Protein AF-A0A2V7GHP7-F1 (afdb_monomer_lite)

Foldseek 3Di:
DPDPCPQQVVVVVVQVVCCVPPNNLVVLQVVLVDDAADPSCLSCLVVVNNVPPSLVVCPDPVNVVSDDPSSNVSSVVNNVVSPVVSPPPD

Sequence (90 aa):
YRTAGRETGYWASYFLRTVRRHGGVAAAKRLLETRGVSKGLLKLGEKNRLDLAMETLVLKPEYSALFTDEERAIAARRLDEVRRREVPAS

Radius of gyration: 13.1 Å; chains: 1; bounding box: 27×26×36 Å

pLDDT: mean 78.38, std 17.95, range [40.25, 97.5]

Secondary structure (DSSP, 8-state):
--SSHHHHTHHHHHHHHHHHHH-HHHHHHHHHHSSS--HHHHHHHHTT-GGG-HHHHHTSHHHHTTS-HHHHHHHHHHHHHHHHHHS---

Structure (mmCIF, N/CA/C/O backbone):
data_AF-A0A2V7GHP7-F1
#
_entry.id   AF-A0A2V7GHP7-F1
#
loop_
_atom_site.group_PDB
_atom_site.id
_atom_site.type_symbol
_at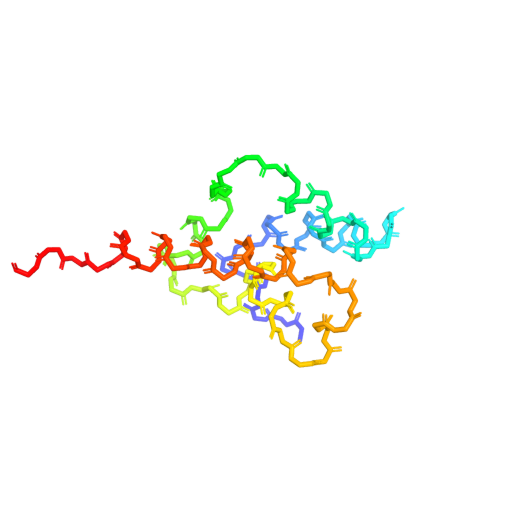om_site.label_atom_id
_atom_site.label_alt_id
_atom_site.label_comp_id
_atom_site.label_asym_id
_atom_site.label_entity_id
_atom_site.label_seq_id
_atom_site.pdbx_PDB_ins_code
_atom_site.Cartn_x
_atom_site.Cartn_y
_atom_site.Cartn_z
_atom_site.occupancy
_atom_site.B_iso_or_equiv
_atom_site.auth_seq_id
_atom_site.auth_comp_id
_atom_site.auth_asym_id
_atom_site.auth_atom_id
_atom_site.pdbx_PDB_model_num
ATOM 1 N N . TYR A 1 1 ? -14.954 5.919 -11.764 1.00 45.03 1 TYR A N 1
ATOM 2 C CA . TYR A 1 1 ? -13.811 6.709 -11.245 1.00 45.03 1 TYR A CA 1
ATOM 3 C C . TYR A 1 1 ? -14.189 7.880 -10.313 1.00 45.03 1 TYR A C 1
ATOM 5 O O . TYR A 1 1 ? -13.398 8.801 -10.163 1.00 45.03 1 TYR A O 1
ATOM 13 N N . ARG A 1 2 ? -15.346 7.864 -9.620 1.00 42.78 2 ARG A N 1
ATOM 14 C CA . ARG A 1 2 ? -15.792 8.998 -8.773 1.00 42.78 2 ARG A CA 1
ATOM 15 C C . ARG A 1 2 ? -15.990 8.686 -7.280 1.00 42.78 2 ARG A C 1
ATOM 17 O O . ARG A 1 2 ? -16.114 9.617 -6.497 1.00 42.78 2 ARG A O 1
ATOM 24 N N . THR A 1 3 ? -15.948 7.419 -6.866 1.00 42.56 3 THR A N 1
ATOM 25 C CA . THR A 1 3 ? -16.362 7.027 -5.502 1.00 42.56 3 THR A CA 1
ATOM 26 C C . THR A 1 3 ? -15.199 6.903 -4.505 1.00 42.56 3 THR A C 1
ATOM 28 O O . THR A 1 3 ? -15.378 7.170 -3.325 1.00 42.56 3 THR A O 1
ATOM 31 N N . ALA A 1 4 ? -13.973 6.603 -4.953 1.00 40.25 4 ALA A N 1
ATOM 32 C CA . ALA A 1 4 ? -12.805 6.485 -4.061 1.00 40.25 4 ALA A CA 1
ATOM 33 C C . ALA A 1 4 ? -12.192 7.842 -3.646 1.00 40.25 4 ALA A C 1
ATOM 35 O O . ALA A 1 4 ? -11.514 7.944 -2.628 1.00 40.25 4 ALA A O 1
ATOM 36 N N . GLY A 1 5 ? -12.439 8.907 -4.418 1.00 42.59 5 GLY A N 1
ATOM 37 C CA . GLY A 1 5 ? -11.854 10.229 -4.167 1.00 42.59 5 GLY A CA 1
ATOM 38 C C . GLY A 1 5 ? -12.515 11.008 -3.028 1.00 42.59 5 GLY A C 1
ATOM 39 O O . GLY A 1 5 ? -11.885 11.893 -2.461 1.00 42.59 5 GLY A O 1
ATOM 40 N N . ARG A 1 6 ? -13.766 10.694 -2.669 1.00 42.78 6 ARG A N 1
ATOM 41 C CA . ARG A 1 6 ? -14.534 11.510 -1.715 1.00 42.78 6 ARG A CA 1
ATOM 42 C C . ARG A 1 6 ? -14.358 11.077 -0.259 1.00 42.78 6 ARG A C 1
ATOM 44 O O . ARG A 1 6 ? -14.522 11.900 0.630 1.00 42.78 6 ARG A O 1
ATOM 51 N N . GLU A 1 7 ? -13.944 9.834 -0.016 1.00 48.94 7 GLU A N 1
ATOM 52 C CA . GLU A 1 7 ? -13.796 9.317 1.352 1.00 48.94 7 GLU A CA 1
ATOM 53 C C . GLU A 1 7 ? -12.359 9.374 1.887 1.00 48.94 7 GLU A C 1
ATOM 55 O O . GLU A 1 7 ? -12.173 9.416 3.102 1.00 48.94 7 GLU A O 1
ATOM 60 N N . THR A 1 8 ? -11.331 9.476 1.031 1.00 54.12 8 THR A N 1
ATOM 61 C CA . THR A 1 8 ? -9.919 9.627 1.462 1.00 54.12 8 THR A CA 1
ATOM 62 C C . THR A 1 8 ? -9.060 10.555 0.594 1.00 54.12 8 THR A C 1
ATOM 64 O O . THR A 1 8 ? -7.842 10.544 0.760 1.00 54.12 8 THR A O 1
ATOM 6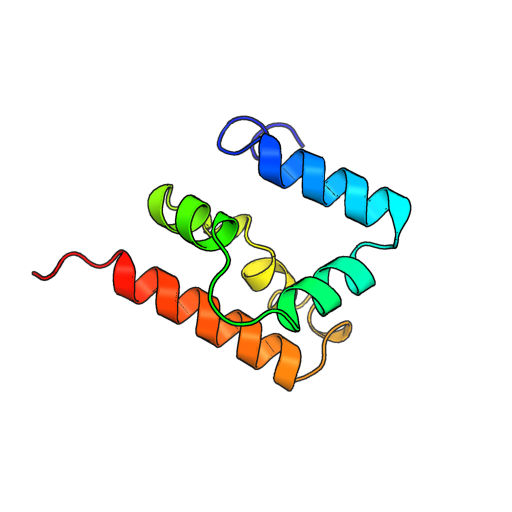7 N N . GLY A 1 9 ? -9.665 11.367 -0.288 1.00 48.62 9 GLY A N 1
ATOM 68 C CA . GLY A 1 9 ? -9.108 12.067 -1.470 1.00 48.62 9 GLY A CA 1
ATOM 69 C C . GLY A 1 9 ? -7.655 12.566 -1.502 1.00 48.62 9 GLY A C 1
ATOM 70 O O . GLY A 1 9 ? -7.084 12.700 -2.584 1.00 48.62 9 GLY A O 1
ATOM 71 N N . TYR A 1 10 ? -7.009 12.771 -0.362 1.00 49.16 10 TYR A N 1
ATOM 72 C CA . TYR A 1 10 ? -5.576 13.023 -0.249 1.00 49.16 10 TYR A CA 1
ATOM 73 C C . TYR A 1 10 ? -4.708 11.826 -0.685 1.00 49.16 10 TYR A C 1
ATOM 75 O O . TYR A 1 10 ? -3.759 11.990 -1.450 1.00 49.16 10 TYR A O 1
ATOM 83 N N . TRP A 1 11 ? -5.046 10.603 -0.262 1.00 54.47 11 TRP A N 1
ATOM 84 C CA . TRP A 1 11 ? -4.225 9.424 -0.572 1.00 54.47 11 TRP A CA 1
ATOM 85 C C . TRP A 1 11 ? -4.371 8.971 -2.025 1.00 54.47 11 TRP A C 1
ATOM 87 O O . TRP A 1 11 ? -3.372 8.668 -2.672 1.00 54.47 11 TRP A O 1
ATOM 97 N N . ALA A 1 12 ? -5.588 9.013 -2.575 1.00 54.81 12 ALA A N 1
ATOM 98 C CA . ALA A 1 12 ? -5.833 8.683 -3.978 1.00 54.81 12 ALA A CA 1
ATOM 99 C C . ALA A 1 12 ? -5.140 9.672 -4.934 1.00 54.81 12 ALA A C 1
ATOM 101 O O . ALA A 1 12 ? -4.553 9.255 -5.929 1.00 54.81 12 ALA A O 1
ATOM 102 N N . SER A 1 13 ? -5.153 10.975 -4.629 1.00 55.53 13 SER A N 1
ATOM 103 C CA . SER A 1 13 ? -4.484 11.995 -5.451 1.00 55.53 13 SER A CA 1
ATOM 104 C C . SER A 1 13 ? -2.958 11.927 -5.345 1.00 55.53 13 SER A C 1
ATOM 106 O O . SER A 1 13 ? -2.275 11.991 -6.370 1.00 55.53 13 SER A O 1
ATOM 108 N N . TYR A 1 14 ? -2.408 11.716 -4.143 1.00 57.69 14 TYR A N 1
ATOM 109 C CA . TYR A 1 14 ? -0.974 11.487 -3.951 1.00 57.69 14 TYR A CA 1
ATOM 110 C C . TYR A 1 14 ? -0.501 10.220 -4.681 1.00 57.69 14 TYR A C 1
ATOM 112 O O . TYR A 1 14 ? 0.520 10.239 -5.376 1.00 57.69 14 TYR A O 1
ATOM 120 N N . PHE A 1 15 ? -1.278 9.141 -4.590 1.00 60.88 15 PHE A N 1
ATOM 121 C CA . PHE A 1 15 ? -1.011 7.882 -5.277 1.00 60.88 15 PHE A CA 1
ATOM 122 C C . PHE A 1 15 ? -1.052 8.041 -6.801 1.00 60.88 15 PHE A C 1
ATOM 124 O O . PHE A 1 15 ? -0.058 7.754 -7.466 1.00 60.88 15 PHE A O 1
ATOM 131 N N . LEU A 1 16 ? -2.136 8.594 -7.359 1.00 58.38 16 LEU A N 1
ATOM 132 C CA . LEU A 1 16 ? -2.274 8.838 -8.801 1.00 58.38 16 LEU A CA 1
ATOM 133 C C . LEU A 1 16 ? -1.160 9.741 -9.344 1.00 58.38 16 LEU A C 1
ATOM 135 O O . LEU A 1 16 ? -0.649 9.509 -10.440 1.00 58.38 16 LEU A O 1
ATOM 139 N N . ARG A 1 17 ? -0.733 10.744 -8.570 1.00 60.62 17 ARG A N 1
ATOM 140 C CA . ARG A 1 17 ? 0.401 11.608 -8.926 1.00 60.62 17 ARG A CA 1
ATOM 141 C C . ARG A 1 17 ? 1.727 10.845 -8.945 1.00 60.62 17 ARG A C 1
ATOM 143 O O . ARG A 1 17 ? 2.561 11.106 -9.805 1.00 60.62 17 ARG A O 1
ATOM 150 N N . THR A 1 18 ? 1.926 9.908 -8.022 1.00 55.62 18 THR A N 1
ATOM 151 C CA . THR A 1 18 ? 3.165 9.117 -7.934 1.00 55.62 18 THR A CA 1
ATOM 152 C C . THR A 1 18 ? 3.231 8.070 -9.047 1.00 55.62 18 THR A C 1
ATOM 154 O O . THR A 1 18 ? 4.263 7.949 -9.701 1.00 55.62 18 THR A O 1
ATOM 157 N N . VAL A 1 19 ? 2.105 7.413 -9.348 1.00 57.66 19 VAL A N 1
ATOM 158 C CA . VAL A 1 19 ? 1.941 6.511 -10.501 1.00 57.66 19 VAL A CA 1
ATOM 159 C C . VAL A 1 19 ? 2.271 7.232 -11.810 1.00 57.66 19 VAL A C 1
ATOM 161 O O . VAL A 1 19 ? 3.024 6.703 -12.621 1.00 57.66 19 VAL A O 1
ATOM 164 N N . ARG A 1 20 ? 1.764 8.461 -11.991 1.00 56.19 20 ARG A N 1
ATOM 165 C CA . ARG A 1 20 ? 2.016 9.283 -13.188 1.00 56.19 20 ARG A CA 1
ATOM 166 C C . ARG A 1 20 ? 3.464 9.758 -13.330 1.00 56.19 20 ARG A C 1
ATOM 168 O O . ARG A 1 20 ? 3.893 10.006 -14.447 1.00 56.19 20 ARG A O 1
ATOM 175 N N . ARG A 1 21 ? 4.195 9.925 -12.223 1.00 52.38 21 ARG A N 1
ATOM 176 C CA . ARG A 1 21 ? 5.553 10.497 -12.224 1.00 52.38 21 ARG A CA 1
ATOM 177 C C . ARG A 1 21 ? 6.666 9.446 -12.270 1.00 52.38 21 ARG A C 1
ATOM 179 O O . ARG A 1 21 ? 7.728 9.748 -12.795 1.00 52.38 21 ARG A O 1
ATOM 186 N N . HIS A 1 22 ? 6.435 8.250 -11.720 1.00 51.81 22 HIS A N 1
ATOM 187 C CA . HIS A 1 22 ? 7.476 7.223 -11.521 1.00 51.81 22 HIS A CA 1
ATOM 188 C C . HIS A 1 22 ? 7.080 5.808 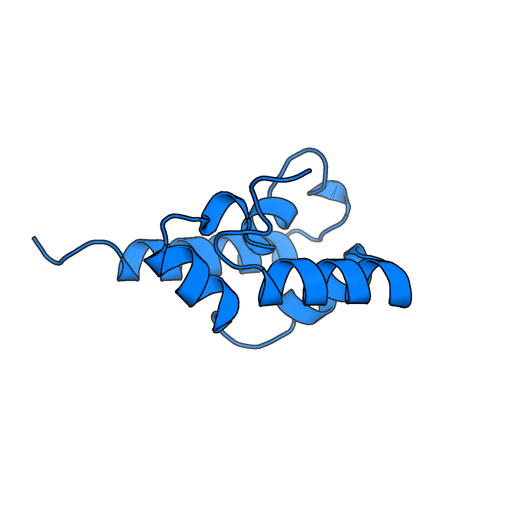-11.977 1.00 51.81 22 HIS A C 1
ATOM 190 O O . HIS A 1 22 ? 7.883 4.888 -11.855 1.00 51.81 22 HIS A O 1
ATOM 196 N N . GLY A 1 23 ? 5.854 5.613 -12.474 1.00 68.81 23 GLY A N 1
ATOM 197 C CA . GLY A 1 23 ? 5.282 4.289 -12.727 1.00 68.81 23 GLY A CA 1
ATOM 198 C C . GLY A 1 23 ? 4.712 3.673 -11.444 1.00 68.81 23 GLY A C 1
ATOM 199 O O . GLY A 1 23 ? 5.373 3.602 -10.407 1.00 68.81 23 GLY A O 1
ATOM 200 N N . GLY A 1 24 ? 3.449 3.241 -11.485 1.00 75.38 24 GLY A N 1
ATOM 201 C CA . GLY A 1 24 ? 2.708 2.817 -10.287 1.00 75.38 24 GLY A CA 1
ATOM 202 C C . GLY A 1 24 ? 3.325 1.648 -9.522 1.00 75.38 24 GLY A C 1
ATOM 203 O O . GLY A 1 24 ? 3.246 1.616 -8.296 1.00 75.38 24 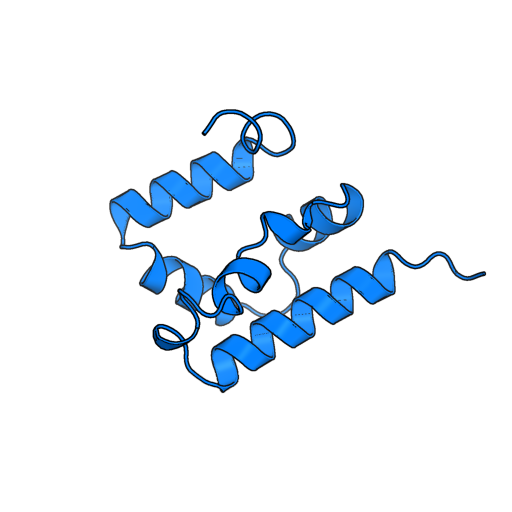GLY A O 1
ATOM 204 N N . VAL A 1 25 ? 4.000 0.743 -10.231 1.00 82.00 25 VAL A N 1
ATOM 205 C CA . VAL A 1 25 ? 4.650 -0.434 -9.642 1.00 82.00 25 VAL A CA 1
ATOM 206 C C . VAL A 1 25 ? 5.859 -0.034 -8.797 1.00 82.00 25 VAL A C 1
ATOM 208 O O . VAL A 1 25 ? 5.944 -0.427 -7.639 1.00 82.00 25 VAL A O 1
ATOM 211 N N . ALA A 1 26 ? 6.760 0.806 -9.315 1.00 84.31 26 ALA A N 1
ATOM 212 C CA . ALA A 1 26 ? 7.952 1.234 -8.577 1.00 84.31 26 ALA A CA 1
ATOM 213 C C . ALA A 1 26 ? 7.591 1.987 -7.283 1.00 84.31 26 ALA A C 1
ATOM 215 O O . ALA A 1 26 ? 8.237 1.821 -6.249 1.00 84.31 26 ALA A O 1
ATOM 216 N N . ALA A 1 27 ? 6.521 2.784 -7.323 1.00 81.81 27 ALA A N 1
ATOM 217 C CA . ALA A 1 27 ? 5.989 3.459 -6.145 1.00 81.81 27 ALA A CA 1
ATOM 218 C C . ALA A 1 27 ? 5.445 2.474 -5.097 1.00 81.81 27 ALA A C 1
ATOM 220 O O . ALA A 1 27 ? 5.697 2.646 -3.905 1.00 81.81 27 ALA A O 1
ATOM 221 N N . ALA A 1 28 ? 4.717 1.446 -5.542 1.00 85.06 28 ALA A N 1
ATOM 222 C CA . ALA A 1 28 ? 4.194 0.398 -4.674 1.00 85.06 28 ALA A CA 1
ATOM 223 C C . ALA A 1 28 ? 5.326 -0.400 -4.007 1.00 85.06 28 ALA A C 1
ATOM 225 O O . ALA A 1 28 ? 5.298 -0.581 -2.794 1.00 85.06 28 ALA A O 1
ATOM 226 N N . LYS A 1 29 ? 6.364 -0.781 -4.762 1.00 89.75 29 LYS A N 1
ATOM 227 C CA . LYS A 1 29 ? 7.535 -1.499 -4.230 1.00 89.75 29 LYS A CA 1
ATOM 228 C C . LYS A 1 29 ? 8.258 -0.705 -3.143 1.00 89.75 29 LYS A C 1
ATOM 230 O O . LYS A 1 29 ? 8.406 -1.187 -2.025 1.00 89.75 29 LYS A O 1
ATOM 235 N N . ARG A 1 30 ? 8.550 0.576 -3.397 1.00 87.31 30 ARG A N 1
ATOM 236 C CA . ARG A 1 30 ? 9.127 1.481 -2.382 1.00 87.31 30 ARG A CA 1
ATOM 237 C C . ARG A 1 30 ? 8.261 1.609 -1.130 1.00 87.31 30 ARG A C 1
ATOM 239 O O . ARG A 1 30 ? 8.781 1.739 -0.028 1.00 87.31 30 ARG A O 1
ATOM 246 N N . LEU A 1 31 ? 6.935 1.592 -1.273 1.00 86.44 31 LEU A N 1
ATOM 247 C CA . LEU A 1 31 ? 6.025 1.621 -0.126 1.00 86.44 31 LEU A CA 1
ATOM 248 C C . LEU A 1 31 ? 6.130 0.333 0.711 1.00 86.44 31 LEU A C 1
ATOM 250 O O . LEU A 1 31 ? 6.039 0.389 1.943 1.00 86.44 31 LEU A O 1
ATOM 254 N N . LEU A 1 32 ? 6.341 -0.818 0.075 1.00 90.19 32 LEU A N 1
ATOM 255 C CA . LEU A 1 32 ? 6.525 -2.102 0.756 1.00 90.19 32 LEU A CA 1
ATOM 256 C C . LEU A 1 32 ? 7.893 -2.208 1.450 1.00 90.19 32 LEU A C 1
ATOM 258 O O . LEU A 1 32 ? 7.961 -2.799 2.523 1.00 90.19 32 LEU A O 1
ATOM 262 N N . GLU A 1 33 ? 8.932 -1.552 0.926 1.00 89.94 33 GLU A N 1
ATOM 263 C CA . GLU A 1 33 ? 10.260 -1.457 1.565 1.00 89.94 33 GLU A CA 1
ATOM 264 C C . GLU A 1 33 ? 10.247 -0.669 2.889 1.00 89.94 33 GLU A C 1
ATOM 266 O O . GLU A 1 33 ? 11.112 -0.858 3.747 1.00 89.94 33 GLU A O 1
ATOM 271 N N . THR A 1 34 ? 9.272 0.226 3.086 1.00 86.94 34 THR A N 1
ATOM 272 C CA . THR A 1 34 ? 9.168 0.985 4.344 1.00 86.94 34 THR A CA 1
ATOM 273 C C . THR A 1 34 ? 8.862 0.071 5.538 1.00 86.94 34 THR A C 1
ATOM 275 O O . THR A 1 34 ? 8.277 -1.002 5.406 1.00 86.94 34 THR A O 1
ATOM 278 N N . ARG A 1 35 ? 9.251 0.466 6.754 1.00 85.50 35 ARG A N 1
ATOM 279 C CA . ARG A 1 35 ? 8.960 -0.340 7.951 1.00 85.50 35 ARG A CA 1
ATOM 280 C C . ARG A 1 35 ? 7.551 -0.074 8.483 1.00 85.50 35 ARG A C 1
ATOM 282 O O . ARG A 1 35 ? 7.153 1.075 8.644 1.00 85.50 35 ARG A O 1
ATOM 289 N N . GLY A 1 36 ? 6.860 -1.152 8.857 1.00 86.00 36 GLY A N 1
ATOM 290 C CA . GLY A 1 36 ? 5.586 -1.104 9.581 1.00 86.00 36 GLY A CA 1
ATOM 291 C C . GLY A 1 36 ? 4.366 -0.765 8.722 1.00 86.00 36 GLY A C 1
ATOM 292 O O . GLY A 1 36 ? 4.441 -0.676 7.498 1.00 86.00 36 GLY A O 1
ATOM 293 N N . VAL A 1 37 ? 3.222 -0.623 9.389 1.00 89.81 37 VAL A N 1
ATOM 294 C CA . VAL A 1 37 ? 1.948 -0.224 8.783 1.00 89.81 37 VAL A CA 1
ATOM 295 C C . VAL A 1 37 ? 1.956 1.283 8.529 1.00 89.81 37 VAL A C 1
ATOM 297 O O . VAL A 1 37 ? 2.258 2.078 9.420 1.00 89.81 37 VAL A O 1
ATOM 300 N N . SER A 1 38 ? 1.602 1.698 7.311 1.00 87.44 38 SER A N 1
ATOM 301 C CA . SER A 1 38 ? 1.539 3.122 6.979 1.00 87.44 38 SER A CA 1
ATOM 302 C C . SER A 1 38 ? 0.347 3.813 7.657 1.00 87.44 38 SER A C 1
ATOM 304 O O . SER A 1 38 ? -0.723 3.227 7.830 1.00 87.44 38 SER A O 1
ATOM 306 N N . LYS A 1 39 ? 0.483 5.111 7.966 1.00 85.06 39 LYS A N 1
ATOM 307 C CA . LYS A 1 39 ? -0.639 5.928 8.474 1.00 85.06 39 LYS A CA 1
ATOM 308 C C . LYS A 1 39 ? -1.840 5.933 7.518 1.00 85.06 39 LYS A C 1
ATOM 310 O O . LYS A 1 39 ? -2.979 6.015 7.960 1.00 85.06 39 LYS A O 1
ATOM 315 N N . GLY A 1 40 ? -1.585 5.849 6.209 1.00 83.56 40 GLY A N 1
ATOM 316 C CA . GLY A 1 40 ? -2.637 5.751 5.197 1.00 83.56 40 GLY A CA 1
ATOM 317 C C . GLY A 1 40 ? -3.422 4.452 5.296 1.00 83.56 40 GLY A C 1
ATOM 318 O O . GLY A 1 40 ? -4.647 4.482 5.250 1.00 83.56 40 GLY A O 1
ATOM 319 N N . LEU A 1 41 ? -2.721 3.333 5.490 1.00 88.69 41 LEU A N 1
ATOM 320 C CA . LEU A 1 41 ? -3.344 2.026 5.657 1.00 88.69 41 LEU A CA 1
ATOM 321 C C . LEU A 1 41 ? -4.192 1.963 6.935 1.00 88.69 41 LEU A C 1
ATOM 323 O O . LEU A 1 41 ? -5.330 1.509 6.872 1.00 88.69 41 LEU A O 1
ATOM 327 N N . LEU A 1 42 ? -3.692 2.501 8.055 1.00 89.69 42 LEU A N 1
ATOM 328 C CA . LEU A 1 42 ? -4.482 2.636 9.289 1.00 89.69 42 LEU A CA 1
ATOM 329 C C . LEU A 1 42 ? -5.755 3.456 9.050 1.00 89.69 42 LEU A C 1
ATOM 331 O O . LEU A 1 42 ? -6.846 3.004 9.371 1.00 89.69 42 LEU A O 1
ATOM 335 N N . LYS A 1 43 ? -5.641 4.616 8.388 1.00 86.56 43 LYS A N 1
ATOM 336 C CA . LYS A 1 43 ? -6.801 5.476 8.110 1.00 86.56 43 LYS A CA 1
ATOM 337 C C . LYS A 1 43 ? -7.841 4.820 7.199 1.00 86.56 43 LYS A C 1
ATOM 339 O O . LYS A 1 43 ? -9.018 5.172 7.257 1.00 86.56 43 LYS A O 1
ATOM 344 N N . LEU A 1 44 ? -7.404 3.923 6.316 1.00 85.69 44 LEU A N 1
ATOM 345 C CA . LEU A 1 44 ? -8.294 3.110 5.492 1.00 85.69 44 LEU A CA 1
ATOM 346 C C . LEU A 1 44 ? -8.966 2.005 6.313 1.00 85.69 44 LEU A C 1
ATOM 348 O O . LEU A 1 44 ? -10.145 1.756 6.083 1.00 85.69 44 LEU A O 1
ATOM 352 N N . GLY A 1 45 ? -8.256 1.402 7.272 1.00 89.19 45 GLY A N 1
ATOM 353 C CA . GLY A 1 45 ? -8.813 0.482 8.271 1.00 89.19 45 GLY A CA 1
ATOM 354 C C . GLY A 1 45 ? -9.965 1.112 9.050 1.00 89.19 45 GLY A C 1
ATOM 355 O O . GLY A 1 45 ? -11.089 0.643 8.922 1.00 89.19 45 GLY A O 1
ATOM 356 N N . GLU A 1 46 ? -9.714 2.259 9.690 1.00 88.00 46 GLU A N 1
ATOM 357 C CA . GLU A 1 46 ? -10.708 3.027 10.469 1.00 88.00 46 GLU A CA 1
ATOM 358 C C . GLU A 1 46 ? -11.975 3.377 9.667 1.00 88.00 46 GLU A C 1
ATOM 360 O O . GLU A 1 46 ? -13.052 3.610 10.213 1.00 88.00 46 GLU A O 1
ATOM 365 N N . LYS A 1 47 ? -11.840 3.496 8.342 1.00 85.25 47 LYS A N 1
ATOM 366 C CA . LYS A 1 47 ? -12.937 3.835 7.428 1.00 85.25 47 LYS A CA 1
ATOM 367 C C . LYS A 1 47 ? -13.600 2.611 6.803 1.00 85.25 47 LYS A C 1
ATOM 369 O O . LYS A 1 47 ? -14.477 2.786 5.965 1.00 85.25 47 LYS A O 1
ATOM 374 N N . ASN A 1 48 ? -13.178 1.396 7.153 1.00 87.25 48 ASN A N 1
ATOM 375 C CA . ASN A 1 48 ? -13.583 0.154 6.492 1.00 87.25 48 ASN A CA 1
ATOM 376 C C . ASN A 1 48 ? -13.346 0.173 4.969 1.00 87.25 48 ASN A C 1
ATOM 378 O O . ASN A 1 48 ? -14.089 -0.427 4.197 1.00 87.25 48 ASN A O 1
ATOM 382 N N . ARG A 1 49 ? -12.294 0.873 4.520 1.00 87.56 49 ARG A N 1
ATOM 383 C CA . ARG A 1 49 ? -11.936 1.068 3.104 1.00 87.56 49 ARG A CA 1
ATOM 384 C C . ARG A 1 49 ? -10.616 0.403 2.707 1.00 87.56 49 ARG A C 1
ATOM 386 O O . ARG A 1 49 ? -9.886 0.907 1.852 1.00 87.56 49 ARG A O 1
ATOM 393 N N . LEU A 1 50 ? -10.281 -0.740 3.313 1.00 89.56 50 LEU A N 1
ATOM 394 C CA . LEU A 1 50 ? -9.090 -1.514 2.928 1.00 89.56 50 LEU A CA 1
ATOM 395 C C . LEU A 1 50 ? -9.142 -1.998 1.466 1.00 89.56 50 LEU A C 1
ATOM 397 O O . LEU A 1 50 ? -8.095 -2.291 0.896 1.00 89.56 50 LEU A O 1
ATOM 401 N N . ASP A 1 51 ? -10.313 -2.006 0.821 1.00 84.94 51 ASP A N 1
ATOM 402 C CA . ASP A 1 51 ? -10.470 -2.234 -0.624 1.00 84.94 51 ASP A CA 1
ATOM 403 C C . ASP A 1 51 ? -9.656 -1.250 -1.486 1.00 84.94 51 ASP A C 1
ATOM 405 O O . ASP A 1 51 ? -9.270 -1.579 -2.608 1.00 84.94 51 ASP A O 1
ATOM 409 N N . LEU A 1 52 ? -9.366 -0.060 -0.950 1.00 83.00 52 LEU A N 1
ATOM 410 C CA . LEU A 1 52 ? -8.585 0.986 -1.611 1.00 83.00 52 LEU A CA 1
ATOM 411 C C . LEU A 1 52 ? -7.085 0.949 -1.277 1.00 83.00 52 LEU A C 1
ATOM 413 O O . LEU A 1 52 ? -6.329 1.766 -1.806 1.00 83.00 52 LEU A O 1
ATOM 417 N N . ALA A 1 53 ? -6.647 0.062 -0.380 1.00 88.00 53 ALA A N 1
ATOM 418 C CA . ALA A 1 53 ? -5.258 0.004 0.064 1.00 88.00 53 ALA A CA 1
ATOM 419 C C . ALA A 1 53 ? -4.318 -0.505 -1.036 1.00 88.00 53 ALA A C 1
ATOM 421 O O . ALA A 1 53 ? -4.668 -1.401 -1.806 1.00 88.00 53 ALA A O 1
ATOM 422 N N . MET A 1 54 ? -3.082 0.005 -1.046 1.00 87.56 54 MET A N 1
ATOM 423 C CA . MET A 1 54 ? -2.030 -0.510 -1.927 1.00 87.56 54 MET A CA 1
ATOM 424 C C . MET A 1 54 ? -1.794 -1.996 -1.676 1.00 87.56 54 MET A C 1
ATOM 426 O O . MET A 1 54 ? -1.692 -2.774 -2.615 1.00 87.56 54 MET A O 1
ATOM 430 N N . GLU A 1 55 ? -1.748 -2.388 -0.407 1.00 93.44 55 GLU A N 1
ATOM 431 C CA . GLU A 1 55 ? -1.538 -3.764 0.017 1.00 93.44 55 GLU A CA 1
ATOM 432 C C . GLU A 1 55 ? -2.619 -4.696 -0.545 1.00 93.44 55 GLU A C 1
ATOM 434 O O . GLU A 1 55 ? -2.313 -5.801 -0.978 1.00 93.44 55 GLU A O 1
ATOM 439 N N . THR A 1 56 ? -3.868 -4.232 -0.638 1.00 93.44 56 THR A N 1
ATOM 440 C CA . THR A 1 56 ? -4.944 -4.993 -1.287 1.00 93.44 56 THR A CA 1
ATOM 441 C C . THR A 1 56 ? -4.706 -5.122 -2.788 1.00 93.44 56 THR A C 1
ATOM 443 O O . THR A 1 56 ? -4.900 -6.199 -3.342 1.00 93.44 56 THR A O 1
ATOM 446 N N . LEU A 1 57 ? -4.263 -4.052 -3.458 1.00 88.12 57 LEU A N 1
ATOM 447 C CA . LEU A 1 57 ? -3.965 -4.085 -4.895 1.00 88.12 57 LEU A CA 1
ATOM 448 C C . LEU A 1 57 ? -2.789 -5.012 -5.226 1.00 88.12 57 LEU A C 1
ATOM 450 O O . LEU A 1 57 ? -2.874 -5.748 -6.202 1.00 88.12 57 LEU A O 1
ATOM 454 N N . VAL A 1 58 ? -1.739 -5.024 -4.400 1.00 92.00 58 VAL A N 1
ATOM 455 C CA . VAL A 1 58 ? -0.567 -5.915 -4.529 1.00 92.00 58 VAL A CA 1
ATOM 456 C C . VAL A 1 58 ? -0.969 -7.396 -4.508 1.00 92.00 58 VAL A C 1
ATOM 458 O O . VAL A 1 58 ? -0.327 -8.222 -5.153 1.00 92.00 58 VAL A O 1
ATOM 461 N N . LEU A 1 59 ? -2.043 -7.733 -3.790 1.00 95.38 59 LEU A N 1
ATOM 462 C CA . LEU A 1 59 ? -2.544 -9.102 -3.660 1.00 95.38 59 LEU A CA 1
ATOM 463 C C . LEU A 1 59 ? -3.567 -9.501 -4.729 1.00 95.38 59 LEU A C 1
ATOM 465 O O . LEU A 1 59 ? -3.939 -10.672 -4.791 1.00 95.38 59 LEU A O 1
ATOM 469 N N . LYS A 1 60 ? -4.050 -8.570 -5.561 1.00 88.00 60 LYS A N 1
ATOM 470 C CA . LYS A 1 60 ? -5.026 -8.914 -6.601 1.00 88.00 60 LYS A CA 1
ATOM 471 C C . LYS A 1 60 ? -4.384 -9.791 -7.678 1.00 88.00 60 LYS A C 1
ATOM 473 O O . LYS A 1 60 ? -3.285 -9.454 -8.117 1.00 88.00 60 LYS A O 1
ATOM 478 N N . PRO A 1 61 ? -5.078 -10.829 -8.180 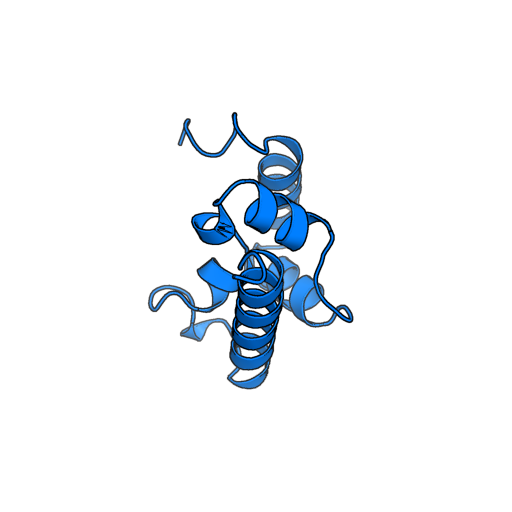1.00 91.88 61 PRO A N 1
ATOM 479 C CA . PRO A 1 61 ? -4.546 -11.701 -9.229 1.00 91.88 61 PRO A CA 1
ATOM 480 C C . PRO A 1 61 ? -4.072 -10.944 -10.475 1.00 91.88 61 PRO A C 1
ATOM 482 O O . PRO A 1 61 ? -3.065 -11.309 -11.072 1.00 91.88 61 PRO A O 1
ATOM 485 N N . GLU A 1 62 ? -4.753 -9.850 -10.840 1.00 85.88 62 GLU A N 1
ATOM 486 C CA . GLU A 1 62 ? -4.380 -9.042 -12.010 1.00 85.88 62 GLU A CA 1
ATOM 487 C C . GLU A 1 62 ? -3.016 -8.338 -11.866 1.00 85.88 62 GLU A C 1
ATOM 489 O O . GLU A 1 62 ? -2.400 -7.985 -12.870 1.00 85.88 62 GLU A O 1
ATOM 494 N N . TYR A 1 63 ? -2.544 -8.111 -10.634 1.00 84.56 63 TYR A N 1
ATOM 495 C CA . TYR A 1 63 ? -1.316 -7.359 -10.349 1.00 84.56 63 TYR A CA 1
ATOM 496 C C . TYR A 1 63 ? -0.259 -8.169 -9.600 1.00 84.56 63 TYR A C 1
ATOM 498 O O . TYR A 1 63 ? 0.898 -7.755 -9.574 1.00 84.56 63 TYR A O 1
ATOM 506 N N . SER A 1 64 ? -0.614 -9.311 -9.009 1.00 86.81 64 SER A N 1
ATOM 507 C CA . SER A 1 64 ? 0.269 -10.091 -8.136 1.00 86.81 64 SER A CA 1
ATOM 508 C C . SER A 1 64 ? 1.561 -10.525 -8.827 1.00 86.81 64 SER A C 1
ATOM 510 O O . SER A 1 64 ? 2.599 -10.583 -8.177 1.00 86.81 64 SER A O 1
ATOM 512 N N . ALA A 1 65 ? 1.526 -10.758 -10.143 1.00 91.19 65 ALA A N 1
ATOM 513 C CA . ALA A 1 65 ? 2.699 -11.110 -10.949 1.00 91.19 65 ALA A CA 1
ATOM 514 C C . ALA A 1 65 ? 3.747 -9.980 -11.068 1.00 91.19 65 ALA A C 1
ATOM 516 O O . ALA A 1 65 ? 4.879 -10.228 -11.472 1.00 91.19 65 ALA A O 1
ATOM 517 N N . LEU A 1 66 ? 3.393 -8.737 -10.723 1.00 89.12 66 LEU A N 1
ATOM 518 C CA . LEU A 1 66 ? 4.309 -7.587 -10.732 1.00 89.12 66 LEU A CA 1
ATOM 519 C C . LEU A 1 66 ? 5.155 -7.495 -9.448 1.00 89.12 66 LEU A C 1
ATOM 521 O O . LEU A 1 66 ? 6.093 -6.688 -9.385 1.00 89.12 66 LEU A O 1
ATOM 525 N N . PHE A 1 67 ? 4.821 -8.303 -8.438 1.00 92.31 67 PHE A N 1
ATOM 526 C CA . PHE A 1 67 ? 5.399 -8.272 -7.099 1.00 92.31 67 PHE A CA 1
ATOM 527 C C . PHE A 1 67 ? 6.001 -9.623 -6.724 1.00 92.31 67 PHE A C 1
ATOM 529 O O . PHE A 1 67 ? 5.464 -10.667 -7.094 1.00 92.31 67 PHE A O 1
ATOM 536 N N . THR A 1 68 ? 7.093 -9.613 -5.962 1.00 96.50 68 THR A N 1
ATOM 537 C CA . THR A 1 68 ? 7.698 -10.848 -5.443 1.00 96.50 68 THR A CA 1
ATOM 538 C C . THR A 1 68 ? 6.848 -11.466 -4.337 1.00 96.50 68 THR A C 1
ATOM 540 O O . THR A 1 68 ? 5.931 -10.842 -3.793 1.00 96.50 68 THR A O 1
ATOM 543 N N . ASP A 1 69 ? 7.154 -12.709 -3.987 1.00 97.38 69 ASP A N 1
ATOM 544 C CA . ASP A 1 69 ? 6.462 -13.431 -2.923 1.00 97.38 69 ASP A CA 1
ATOM 545 C C . ASP A 1 69 ? 6.636 -12.719 -1.573 1.00 97.38 69 ASP A C 1
ATOM 547 O O . ASP A 1 69 ? 5.673 -12.579 -0.817 1.00 97.38 69 ASP A O 1
ATOM 551 N N . GLU A 1 70 ? 7.822 -12.165 -1.311 1.00 96.94 70 GLU A N 1
ATOM 552 C CA . GLU A 1 70 ? 8.125 -11.372 -0.117 1.00 96.94 70 GLU A CA 1
ATOM 553 C C . GLU A 1 70 ? 7.319 -10.069 -0.077 1.00 96.94 70 GLU A C 1
ATOM 555 O O . GLU A 1 70 ? 6.758 -9.712 0.961 1.00 96.94 70 GLU A O 1
ATOM 560 N N . GLU A 1 71 ? 7.219 -9.362 -1.205 1.00 96.12 71 GLU A N 1
ATOM 561 C CA . GLU A 1 71 ? 6.428 -8.134 -1.327 1.00 96.12 71 GLU A CA 1
ATOM 562 C C . GLU A 1 71 ? 4.941 -8.405 -1.036 1.00 96.12 71 GLU A C 1
ATOM 564 O O . GLU A 1 71 ? 4.299 -7.667 -0.277 1.00 96.12 71 GLU A O 1
ATOM 569 N N . ARG A 1 72 ? 4.400 -9.509 -1.569 1.00 97.31 72 ARG A N 1
ATOM 570 C CA . ARG A 1 72 ? 3.022 -9.945 -1.294 1.00 97.31 72 ARG A CA 1
ATOM 571 C C . ARG A 1 72 ? 2.844 -10.383 0.161 1.00 97.31 72 ARG A C 1
ATOM 573 O O . ARG A 1 72 ? 1.837 -10.036 0.779 1.00 97.31 72 ARG A O 1
ATOM 580 N N . ALA A 1 73 ? 3.825 -11.064 0.749 1.00 97.50 73 ALA A N 1
ATOM 581 C CA . ALA A 1 73 ? 3.796 -11.441 2.161 1.00 97.50 73 ALA A CA 1
ATOM 582 C C . ALA A 1 73 ? 3.786 -10.211 3.089 1.00 97.50 73 ALA A C 1
ATOM 584 O O . ALA A 1 73 ? 3.023 -10.171 4.058 1.00 97.50 73 ALA A O 1
ATOM 585 N N . ILE A 1 74 ? 4.566 -9.168 2.775 1.00 96.94 74 ILE A N 1
ATOM 586 C CA . ILE A 1 74 ? 4.544 -7.890 3.506 1.00 96.94 74 ILE A CA 1
ATOM 587 C C . ILE A 1 74 ? 3.157 -7.246 3.422 1.00 96.94 74 ILE A C 1
ATOM 589 O O . ILE A 1 74 ? 2.617 -6.828 4.451 1.00 96.94 74 ILE A O 1
ATOM 593 N N . ALA A 1 75 ? 2.573 -7.182 2.223 1.00 96.12 75 ALA A N 1
ATOM 594 C CA . ALA A 1 75 ? 1.242 -6.620 2.013 1.00 96.12 75 ALA A CA 1
ATOM 595 C C . ALA A 1 75 ? 0.169 -7.365 2.828 1.00 96.12 75 ALA A C 1
ATOM 597 O O . ALA A 1 75 ? -0.593 -6.739 3.569 1.00 96.12 75 ALA A O 1
ATOM 598 N N . ALA A 1 76 ? 0.160 -8.700 2.761 1.00 97.50 76 ALA A N 1
ATOM 599 C C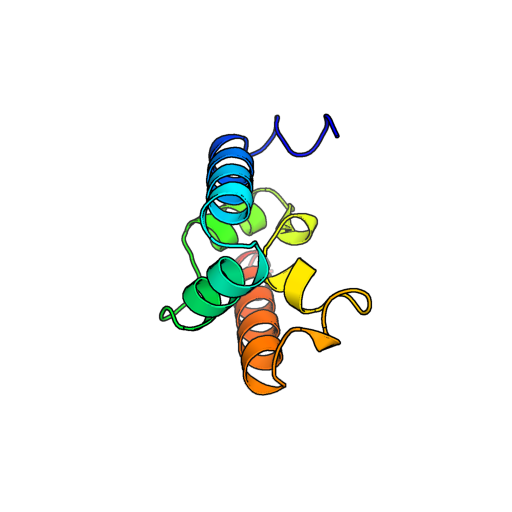A . ALA A 1 76 ? -0.767 -9.543 3.513 1.00 97.50 76 ALA A CA 1
ATOM 600 C C . ALA A 1 76 ? -0.621 -9.350 5.029 1.00 97.50 76 ALA A C 1
ATOM 602 O O . ALA A 1 76 ? -1.615 -9.116 5.720 1.00 97.50 76 ALA A O 1
ATOM 603 N N . ARG A 1 77 ? 0.617 -9.359 5.541 1.00 97.12 77 ARG A N 1
ATOM 604 C CA . ARG A 1 77 ? 0.906 -9.152 6.967 1.00 97.12 77 ARG A CA 1
ATOM 605 C C . ARG A 1 77 ? 0.377 -7.812 7.474 1.00 97.12 77 ARG A C 1
ATOM 607 O O . ARG A 1 77 ? -0.206 -7.756 8.551 1.00 97.12 77 ARG A O 1
ATOM 614 N N . ARG A 1 78 ? 0.567 -6.733 6.711 1.00 96.38 78 ARG A N 1
ATOM 615 C CA . ARG A 1 78 ? 0.104 -5.391 7.099 1.00 96.38 78 ARG A CA 1
ATOM 616 C C . ARG A 1 78 ? -1.419 -5.278 7.103 1.00 96.38 78 ARG A C 1
ATOM 618 O O . ARG A 1 78 ? -1.964 -4.662 8.013 1.00 96.38 78 ARG A O 1
ATOM 625 N N . LEU A 1 79 ? -2.103 -5.859 6.113 1.00 96.12 79 LEU A N 1
ATOM 626 C CA . LEU A 1 79 ? -3.571 -5.894 6.093 1.00 96.12 79 LEU A CA 1
ATOM 627 C C . LEU A 1 79 ? -4.124 -6.625 7.311 1.00 96.12 79 LEU A C 1
ATOM 629 O O . LEU A 1 79 ? -5.077 -6.157 7.927 1.00 96.12 79 LEU A O 1
ATOM 633 N N . ASP A 1 80 ? -3.517 -7.754 7.658 1.00 96.25 80 ASP A N 1
ATOM 634 C CA . ASP A 1 80 ? -3.914 -8.535 8.820 1.00 96.25 80 ASP A CA 1
ATOM 635 C C . ASP A 1 80 ? -3.651 -7.786 10.137 1.00 96.25 80 ASP A C 1
ATOM 637 O O . ASP A 1 80 ? -4.516 -7.738 11.008 1.00 96.25 80 ASP A O 1
ATOM 641 N N . GLU A 1 81 ? -2.509 -7.102 10.254 1.00 95.31 81 GLU A N 1
ATOM 642 C CA . GLU A 1 81 ? -2.206 -6.248 11.407 1.00 95.31 81 GLU A CA 1
ATOM 643 C C . GLU A 1 81 ? -3.243 -5.131 11.592 1.00 95.31 81 GLU A C 1
ATOM 645 O O . GLU A 1 81 ? -3.656 -4.863 12.719 1.00 95.31 81 GLU A O 1
ATOM 650 N N . VAL A 1 82 ? -3.697 -4.494 10.507 1.00 94.25 82 VAL A N 1
ATOM 651 C CA . VAL A 1 82 ? -4.758 -3.479 10.593 1.00 94.25 82 VAL A CA 1
ATOM 652 C C . VAL A 1 82 ? -6.102 -4.099 10.942 1.00 94.25 82 VAL A C 1
ATOM 654 O O . VAL A 1 82 ? -6.767 -3.602 11.843 1.00 94.25 82 VAL A O 1
ATOM 657 N N . ARG A 1 83 ? -6.486 -5.213 10.313 1.00 92.94 83 ARG A N 1
ATOM 658 C CA . ARG A 1 83 ? -7.745 -5.904 10.633 1.00 92.94 83 ARG A CA 1
ATOM 659 C C . ARG A 1 83 ? -7.825 -6.285 12.106 1.00 92.94 83 ARG A C 1
ATOM 661 O O . ARG A 1 83 ? -8.849 -6.038 12.725 1.00 92.94 83 ARG A O 1
ATOM 668 N N . ARG A 1 84 ? -6.740 -6.812 12.682 1.00 91.31 84 ARG A N 1
ATOM 669 C CA . ARG A 1 84 ? -6.671 -7.173 14.107 1.00 91.31 84 ARG A CA 1
ATOM 670 C C . ARG A 1 84 ? -6.817 -5.978 15.053 1.00 91.31 84 ARG A C 1
ATOM 672 O O . ARG A 1 84 ? -7.261 -6.171 16.176 1.00 91.31 84 ARG A O 1
ATOM 679 N N . ARG A 1 85 ? -6.454 -4.767 14.619 1.00 84.50 85 ARG A N 1
ATOM 680 C CA . ARG A 1 85 ? -6.628 -3.529 15.402 1.00 84.50 85 ARG A CA 1
ATOM 681 C C . ARG A 1 85 ? -8.064 -2.997 15.366 1.00 84.50 85 ARG A C 1
ATOM 683 O O . ARG A 1 85 ? -8.454 -2.308 16.298 1.00 84.50 85 ARG A O 1
ATOM 690 N N . GLU A 1 86 ? -8.823 -3.308 14.315 1.00 71.56 86 GLU A N 1
ATOM 691 C CA . GLU A 1 86 ? -10.213 -2.858 14.130 1.00 71.56 86 GLU A CA 1
ATOM 692 C C . GLU A 1 86 ? -11.249 -3.826 14.731 1.00 71.56 86 GLU A C 1
ATOM 694 O O . GLU A 1 86 ? -12.425 -3.482 14.812 1.00 71.56 86 GLU A O 1
ATOM 699 N N . VAL A 1 87 ? -10.848 -5.031 15.164 1.00 61.41 87 VAL A N 1
ATOM 700 C CA . VAL A 1 87 ? -11.735 -5.907 15.946 1.00 61.41 87 VAL A CA 1
ATOM 701 C C . VAL A 1 87 ? -11.853 -5.312 17.354 1.00 61.41 87 VAL A C 1
ATOM 703 O O . VAL A 1 87 ? -10.845 -5.276 18.066 1.00 61.41 87 VAL A O 1
ATOM 706 N N . PRO A 1 88 ? -13.039 -4.848 17.795 1.00 50.50 88 PRO A N 1
ATOM 707 C CA . PRO A 1 88 ? -13.213 -4.457 19.184 1.00 50.50 88 PRO A CA 1
ATOM 708 C C . PRO A 1 88 ? -12.988 -5.700 20.047 1.00 50.50 88 PRO A C 1
ATOM 710 O O . PRO A 1 88 ? -13.533 -6.764 19.740 1.00 50.50 88 PRO A O 1
ATOM 713 N N . ALA A 1 89 ? -12.192 -5.576 21.113 1.00 54.31 89 ALA A N 1
ATOM 714 C CA . ALA A 1 89 ? -12.190 -6.575 22.175 1.00 54.31 89 ALA A CA 1
ATOM 715 C C . ALA A 1 89 ? -13.651 -6.789 22.603 1.00 54.31 89 ALA A C 1
ATOM 717 O O . ALA A 1 89 ? -14.312 -5.834 23.015 1.00 54.31 89 ALA A O 1
ATOM 718 N N . SER A 1 90 ? -14.162 -7.996 22.352 1.00 49.12 90 SER A N 1
ATOM 719 C CA . SER A 1 90 ? -15.515 -8.413 22.730 1.00 49.12 90 SER A CA 1
ATOM 720 C C . SER A 1 90 ? -15.629 -8.561 24.239 1.00 49.12 90 SER A C 1
ATOM 722 O O . SER A 1 90 ? -14.614 -8.960 24.856 1.00 49.12 90 SER A O 1
#